Protein AF-A0A7X6NW01-F1 (afdb_monomer)

Mean predicted aligned error: 3.46 Å

Foldseek 3Di:
DDDDDDDDPLPPFDPDPVRSVVVVVVCVVPVPDDDDDVDDDDDVCCVVVVDDDDDCLLPPFQPDPVLLVLLVVVPDDNVLSVPPSPHDPQDPVSSVSNVVSSVVCVVSCPPHPVD

Structure (mmCIF, N/CA/C/O backbone):
data_AF-A0A7X6NW01-F1
#
_entry.id   AF-A0A7X6NW01-F1
#
loop_
_atom_site.group_PDB
_atom_site.id
_atom_site.type_symbol
_atom_site.label_atom_id
_atom_site.label_alt_id
_atom_site.label_comp_id
_atom_site.label_asym_id
_atom_site.label_entity_id
_atom_site.label_seq_id
_atom_site.pdbx_PDB_ins_code
_atom_site.Cartn_x
_atom_site.Cartn_y
_atom_site.Cartn_z
_atom_site.occupancy
_atom_site.B_iso_or_equiv
_atom_site.auth_seq_id
_atom_site.auth_comp_id
_atom_site.auth_asym_id
_atom_site.auth_atom_id
_atom_site.pdbx_PDB_model_num
ATOM 1 N N . MET A 1 1 ? 21.907 -13.203 6.389 1.00 53.34 1 MET A N 1
ATOM 2 C CA . MET A 1 1 ? 20.683 -13.993 6.644 1.00 53.34 1 MET A CA 1
ATOM 3 C C . MET A 1 1 ? 19.520 -13.028 6.762 1.00 53.34 1 MET A C 1
ATOM 5 O O . MET A 1 1 ? 19.717 -11.971 7.349 1.00 53.34 1 MET A O 1
ATOM 9 N N . ALA A 1 2 ? 18.365 -13.339 6.173 1.00 70.25 2 ALA A N 1
ATOM 10 C CA . ALA A 1 2 ? 17.176 -12.509 6.346 1.00 70.25 2 ALA A CA 1
ATOM 11 C C . ALA A 1 2 ? 16.751 -12.524 7.825 1.00 70.25 2 ALA A C 1
ATOM 13 O O . ALA A 1 2 ? 16.763 -13.581 8.455 1.00 70.25 2 ALA A O 1
ATOM 14 N N . SER A 1 3 ? 16.431 -11.354 8.379 1.00 82.06 3 SER A N 1
ATOM 15 C CA . SER A 1 3 ? 15.848 -11.248 9.720 1.00 82.06 3 SER A CA 1
ATOM 16 C C . SER A 1 3 ? 14.413 -11.772 9.701 1.00 82.06 3 SER A C 1
ATOM 18 O O . SER A 1 3 ? 13.725 -11.644 8.687 1.00 82.06 3 SER A O 1
ATOM 20 N N . LEU A 1 4 ? 13.948 -12.336 10.816 1.00 90.50 4 LEU A N 1
ATOM 21 C CA . LEU A 1 4 ? 12.550 -12.728 10.958 1.00 90.50 4 LEU A CA 1
ATOM 22 C C . LEU A 1 4 ? 11.661 -11.477 10.888 1.00 90.50 4 LEU A C 1
ATOM 24 O O . LEU A 1 4 ? 11.887 -10.504 11.610 1.00 90.50 4 LEU A O 1
ATOM 28 N N . LEU A 1 5 ? 10.649 -11.506 10.019 1.00 91.19 5 LEU A N 1
ATOM 29 C CA . LEU A 1 5 ? 9.629 -10.465 9.971 1.00 91.19 5 LEU A CA 1
ATOM 30 C C . LEU A 1 5 ? 8.600 -10.721 11.079 1.00 91.19 5 LEU A C 1
ATOM 32 O O . LEU A 1 5 ? 7.728 -11.574 10.930 1.00 91.19 5 LEU A O 1
ATOM 36 N N . THR A 1 6 ? 8.697 -9.968 12.174 1.00 91.69 6 THR A N 1
ATOM 37 C CA . THR A 1 6 ? 7.738 -10.023 13.286 1.00 91.69 6 THR A CA 1
ATOM 38 C C . THR A 1 6 ? 6.908 -8.747 13.309 1.00 91.69 6 THR A C 1
ATOM 40 O O . THR A 1 6 ? 7.411 -7.680 13.658 1.00 91.69 6 THR A O 1
ATOM 43 N N . LEU A 1 7 ? 5.626 -8.851 12.957 1.00 93.19 7 LEU A N 1
ATOM 44 C CA . LEU A 1 7 ? 4.664 -7.763 13.128 1.00 93.19 7 LEU A CA 1
ATOM 45 C C . LEU A 1 7 ? 3.946 -7.947 14.460 1.00 93.19 7 LEU A C 1
ATOM 47 O O . LEU A 1 7 ? 3.286 -8.956 14.677 1.00 93.19 7 LEU A O 1
ATOM 51 N N . HIS A 1 8 ? 4.086 -6.972 15.353 1.00 95.31 8 HIS A N 1
ATOM 52 C CA . HIS A 1 8 ? 3.422 -7.014 16.650 1.00 95.31 8 HIS A CA 1
ATOM 53 C C . HIS A 1 8 ? 1.903 -6.837 16.479 1.00 95.31 8 HIS A C 1
ATOM 55 O O . HIS A 1 8 ? 1.459 -5.985 15.699 1.00 95.31 8 HIS A O 1
ATOM 61 N N . ASP A 1 9 ? 1.099 -7.601 17.222 1.00 96.06 9 ASP A N 1
ATOM 62 C CA . ASP A 1 9 ? -0.368 -7.500 17.167 1.00 96.06 9 ASP A CA 1
ATOM 63 C C . ASP A 1 9 ? -0.864 -6.127 17.639 1.00 96.06 9 ASP A C 1
ATOM 65 O O . ASP A 1 9 ? -1.776 -5.560 17.049 1.00 96.06 9 ASP A O 1
ATOM 69 N N . ASP A 1 10 ? -0.178 -5.538 18.623 1.00 97.50 10 ASP A N 1
ATOM 70 C CA . ASP A 1 10 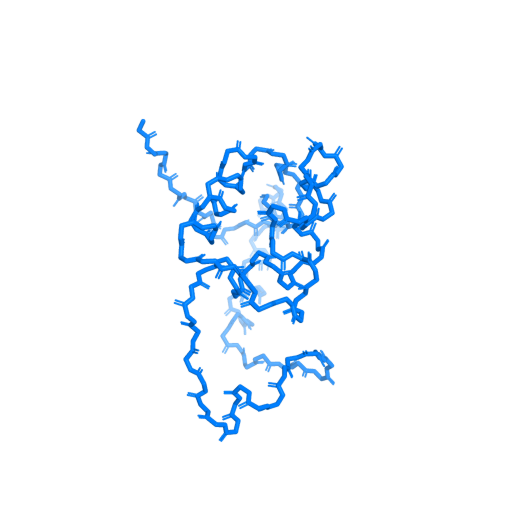? -0.430 -4.171 19.116 1.00 97.50 10 ASP A CA 1
ATOM 71 C C . ASP A 1 10 ? 0.322 -3.061 18.360 1.00 97.50 10 ASP A C 1
ATOM 73 O O . ASP A 1 10 ? 0.565 -1.983 18.913 1.00 97.50 10 ASP A O 1
ATOM 77 N N . ARG A 1 11 ? 0.777 -3.308 17.126 1.00 96.75 11 ARG A N 1
ATOM 78 C CA . ARG A 1 11 ? 1.419 -2.255 16.322 1.00 96.75 11 ARG A CA 1
ATOM 79 C C . ARG A 1 11 ? 0.501 -1.030 16.219 1.00 96.75 11 ARG A C 1
ATOM 81 O O . ARG A 1 11 ? -0.707 -1.170 16.066 1.00 96.75 11 ARG A O 1
ATOM 88 N N . LEU A 1 12 ? 1.094 0.164 16.281 1.00 96.81 12 LEU A N 1
ATOM 89 C CA . LEU A 1 12 ? 0.417 1.473 16.283 1.00 96.81 12 LEU A CA 1
ATOM 90 C C . LEU A 1 12 ? -0.389 1.814 17.554 1.00 96.81 12 LEU A C 1
ATOM 92 O O . LEU A 1 12 ? 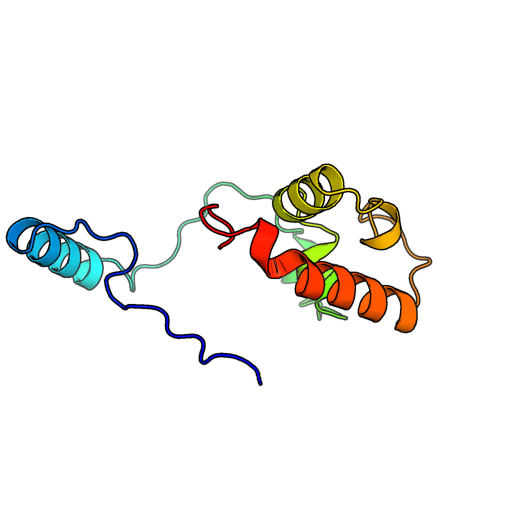-0.835 2.955 17.680 1.00 96.81 12 LEU A O 1
ATOM 96 N N . PHE A 1 13 ? -0.559 0.897 18.515 1.00 98.19 13 PHE A N 1
ATOM 97 C CA . PHE A 1 13 ? -1.221 1.240 19.776 1.00 98.19 13 PHE A CA 1
ATOM 98 C C . PHE A 1 13 ? -0.313 2.072 20.694 1.00 98.19 13 PHE A C 1
ATOM 100 O O . PHE A 1 13 ? 0.911 1.906 20.676 1.00 98.19 13 PHE A O 1
ATOM 107 N N . PRO A 1 14 ? -0.894 2.938 21.547 1.00 98.12 14 PRO A N 1
ATOM 108 C CA . PRO A 1 14 ? -0.126 3.701 22.525 1.00 98.12 14 PRO A CA 1
ATOM 109 C C . PRO A 1 14 ? 0.712 2.821 23.466 1.00 98.12 14 PRO A C 1
ATOM 111 O O . PRO A 1 14 ? 0.426 1.639 23.692 1.00 98.12 14 PRO A O 1
ATOM 114 N N . VAL A 1 15 ? 1.777 3.410 24.020 1.00 97.88 15 VAL A N 1
ATOM 115 C CA . VAL A 1 15 ? 2.682 2.711 24.947 1.00 97.88 15 VAL A CA 1
ATOM 116 C C . VAL A 1 15 ? 2.088 2.529 26.344 1.00 97.88 15 VAL A C 1
ATOM 118 O O . VAL A 1 15 ? 2.387 1.531 26.992 1.00 97.88 15 VAL A O 1
ATOM 121 N N . ASP A 1 16 ? 1.230 3.458 26.776 1.00 98.50 16 ASP A N 1
ATOM 122 C CA . ASP A 1 16 ? 0.533 3.377 28.060 1.00 98.50 16 ASP A CA 1
ATOM 123 C C . ASP A 1 16 ? -0.356 2.129 28.124 1.00 98.50 16 ASP A C 1
ATOM 125 O O . ASP A 1 16 ? -1.159 1.874 27.223 1.00 98.50 16 ASP A O 1
ATOM 129 N N . GLU A 1 17 ? -0.205 1.345 29.191 1.00 97.94 17 GLU A N 1
ATOM 130 C CA . GLU A 1 17 ? -0.854 0.042 29.305 1.00 97.94 17 GLU A CA 1
ATOM 131 C C . GLU A 1 17 ? -2.378 0.161 29.370 1.00 97.94 17 GLU A C 1
ATOM 133 O O . GLU A 1 17 ? -3.078 -0.551 28.647 1.00 97.94 17 GLU A O 1
ATOM 138 N N . ALA A 1 18 ? -2.903 1.080 30.184 1.00 98.44 18 ALA A N 1
ATOM 139 C CA . ALA A 1 18 ? -4.342 1.253 30.343 1.00 98.44 18 ALA A CA 1
ATOM 140 C C . ALA A 1 18 ? -4.992 1.694 29.022 1.00 98.44 18 ALA A C 1
ATOM 142 O O . ALA A 1 18 ? -6.013 1.136 28.607 1.00 98.44 18 ALA A O 1
ATOM 143 N N . VAL A 1 19 ? -4.362 2.633 28.311 1.00 98.56 19 VAL A N 1
ATOM 144 C CA . VAL A 1 19 ? -4.818 3.090 26.992 1.00 98.56 19 VAL A CA 1
ATOM 145 C C . VAL A 1 19 ? -4.706 1.975 25.947 1.00 98.56 19 VAL A C 1
ATOM 147 O O . VAL A 1 19 ? -5.631 1.783 25.154 1.00 98.56 19 VAL A O 1
ATOM 150 N N . ARG A 1 20 ? -3.625 1.185 25.951 1.00 98.56 20 ARG A N 1
ATOM 151 C CA . ARG A 1 20 ? -3.453 0.055 25.024 1.00 98.56 20 ARG A CA 1
ATOM 152 C C . ARG A 1 20 ? -4.539 -1.006 25.200 1.00 98.56 20 ARG A C 1
ATOM 154 O O . ARG A 1 20 ? -5.028 -1.532 24.204 1.00 98.56 20 ARG A O 1
ATOM 161 N N . GLN A 1 21 ? -4.957 -1.305 26.432 1.00 98.50 21 GLN A N 1
ATOM 162 C CA . GLN A 1 21 ? -6.057 -2.251 26.671 1.00 98.50 21 GLN A CA 1
ATOM 163 C C . GLN A 1 21 ? -7.384 -1.760 26.078 1.00 98.50 21 GLN A C 1
ATOM 165 O O . GLN A 1 21 ? -8.151 -2.550 25.523 1.00 98.50 21 GLN A O 1
ATOM 170 N N . ILE A 1 22 ? -7.646 -0.452 26.149 1.00 98.56 22 ILE A N 1
ATOM 171 C CA . ILE A 1 22 ? -8.818 0.158 25.511 1.00 98.56 22 ILE A CA 1
ATOM 172 C C . ILE A 1 22 ? -8.714 0.037 23.983 1.00 98.56 22 ILE A C 1
ATOM 174 O O . ILE A 1 22 ? -9.672 -0.401 23.346 1.00 98.56 22 ILE A O 1
ATOM 178 N N . ALA A 1 23 ? -7.550 0.347 23.400 1.00 98.56 23 ALA A N 1
ATOM 179 C CA . ALA A 1 23 ? -7.315 0.227 21.960 1.00 98.56 23 ALA A CA 1
ATOM 180 C C . ALA A 1 23 ? -7.521 -1.212 21.452 1.00 98.56 23 ALA A C 1
ATOM 182 O O . ALA A 1 23 ? -8.229 -1.414 20.465 1.00 98.56 23 ALA A O 1
ATOM 183 N N . ARG A 1 24 ? -6.995 -2.217 22.169 1.00 98.56 24 ARG A N 1
ATOM 184 C CA . ARG A 1 24 ? -7.197 -3.641 21.847 1.00 98.56 24 ARG A CA 1
ATOM 185 C C . ARG A 1 24 ? -8.668 -4.024 21.808 1.00 98.56 24 ARG A C 1
ATOM 187 O O . ARG A 1 24 ? -9.091 -4.686 20.867 1.00 98.56 24 ARG A O 1
ATOM 194 N N . ARG A 1 25 ? -9.445 -3.605 22.812 1.00 98.50 25 ARG A N 1
ATOM 195 C CA . ARG A 1 25 ? -10.885 -3.887 22.868 1.00 98.50 25 ARG A CA 1
ATOM 196 C C . ARG A 1 25 ? -11.617 -3.299 21.668 1.00 98.50 25 ARG A C 1
ATOM 198 O O . ARG A 1 25 ? -12.376 -4.005 21.026 1.00 98.50 25 ARG A O 1
ATOM 205 N N . ILE A 1 26 ? -11.363 -2.032 21.342 1.00 98.44 26 ILE A N 1
ATOM 206 C CA . ILE A 1 26 ? -12.005 -1.369 20.196 1.00 98.44 26 ILE A CA 1
ATOM 207 C C . ILE A 1 26 ? -11.608 -2.051 18.879 1.00 98.44 26 ILE A C 1
ATOM 209 O O . ILE A 1 26 ? -12.461 -2.305 18.031 1.00 98.44 26 ILE A O 1
ATOM 213 N N . TYR A 1 27 ? -10.325 -2.378 18.706 1.00 98.50 27 TYR A N 1
ATOM 214 C CA . TYR A 1 27 ? -9.844 -3.057 17.506 1.00 98.50 27 TYR A CA 1
ATOM 215 C C . TYR A 1 27 ? -10.433 -4.468 17.359 1.00 98.50 27 TYR A C 1
ATOM 217 O O . TYR A 1 27 ? -10.845 -4.840 16.265 1.00 98.50 27 TYR A O 1
ATOM 225 N N . ALA A 1 28 ? -10.537 -5.237 18.447 1.00 98.25 28 ALA A N 1
ATOM 226 C CA . ALA A 1 28 ? -11.121 -6.579 18.425 1.00 98.25 28 ALA A CA 1
ATOM 227 C C . ALA A 1 28 ? -12.580 -6.586 17.935 1.00 98.25 28 ALA A C 1
ATOM 229 O O . ALA A 1 28 ? -12.957 -7.483 17.190 1.00 98.25 28 ALA A O 1
ATOM 230 N N . GLU A 1 29 ? -13.365 -5.565 18.285 1.00 98.44 29 GLU A N 1
ATOM 231 C CA . GLU A 1 29 ? -14.759 -5.423 17.835 1.00 98.44 29 GLU A CA 1
ATOM 232 C C . GLU A 1 29 ? -14.889 -4.983 16.365 1.00 98.44 29 GLU A C 1
ATOM 234 O O . GLU A 1 29 ? -15.970 -5.075 15.786 1.00 98.44 29 GLU A O 1
ATOM 239 N N . THR A 1 30 ? -13.823 -4.461 15.747 1.00 98.19 30 THR A N 1
ATOM 240 C CA . THR A 1 30 ? -13.922 -3.758 14.452 1.00 98.19 30 THR A CA 1
ATOM 241 C C . THR A 1 30 ? -13.052 -4.328 13.338 1.00 98.19 30 THR A C 1
ATOM 243 O O . THR A 1 30 ? -13.365 -4.111 12.169 1.00 98.19 30 THR A O 1
ATOM 246 N N . ARG A 1 31 ? -11.985 -5.071 13.653 1.00 97.62 31 ARG A N 1
ATOM 247 C CA . ARG A 1 31 ? -10.986 -5.529 12.668 1.00 97.62 31 ARG A CA 1
ATOM 248 C C . ARG A 1 31 ? -11.537 -6.446 11.572 1.00 97.62 31 ARG A C 1
ATOM 250 O O . ARG A 1 31 ? -10.954 -6.501 10.496 1.00 97.62 31 ARG A O 1
ATOM 257 N N . ASP A 1 32 ? -12.624 -7.156 11.866 1.00 98.25 32 ASP A N 1
ATOM 258 C CA . ASP A 1 32 ? -13.245 -8.146 10.980 1.00 98.25 32 ASP A CA 1
ATOM 259 C C . ASP A 1 32 ? -14.459 -7.571 10.220 1.00 98.25 32 ASP A C 1
ATOM 261 O O . ASP A 1 32 ? -15.144 -8.285 9.485 1.00 98.25 32 ASP A O 1
ATOM 265 N N . LEU A 1 33 ? -14.745 -6.272 10.380 1.00 98.50 33 LEU A N 1
ATOM 266 C CA . LEU A 1 33 ? -15.793 -5.600 9.615 1.00 98.50 33 LEU A CA 1
ATOM 267 C C . LEU A 1 33 ? -15.397 -5.472 8.131 1.00 98.50 33 LEU A C 1
ATOM 269 O O . LEU A 1 33 ? -14.215 -5.307 7.816 1.00 98.50 33 LEU A O 1
ATOM 273 N N . PRO A 1 34 ? -16.368 -5.486 7.197 1.00 98.62 34 PRO A N 1
ATOM 274 C CA . PRO A 1 34 ? -16.084 -5.265 5.785 1.00 98.62 34 PRO A CA 1
ATOM 275 C C . PRO A 1 34 ? -15.413 -3.912 5.531 1.00 98.62 34 PRO A C 1
ATOM 277 O O . PRO A 1 34 ? -15.826 -2.881 6.065 1.00 98.62 34 PRO A O 1
ATOM 280 N N . ILE A 1 35 ? -14.417 -3.904 4.646 1.00 98.12 35 ILE A N 1
ATOM 281 C CA . ILE A 1 35 ? -13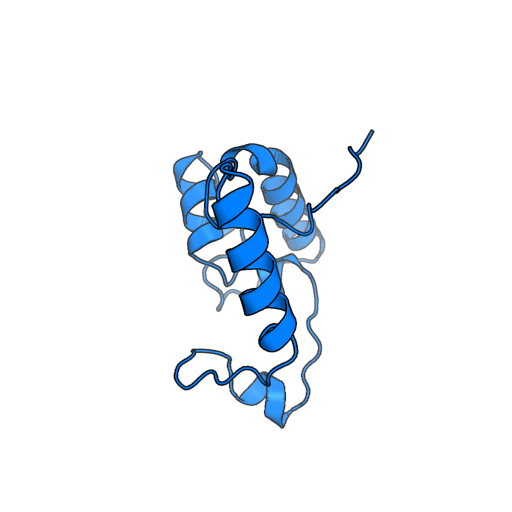.792 -2.668 4.177 1.00 98.12 35 ILE A CA 1
ATOM 282 C C . ILE A 1 35 ? -14.775 -1.933 3.264 1.00 98.12 35 ILE A C 1
ATOM 284 O O . ILE A 1 35 ? -15.159 -2.434 2.208 1.00 98.12 35 ILE A O 1
ATOM 288 N N . 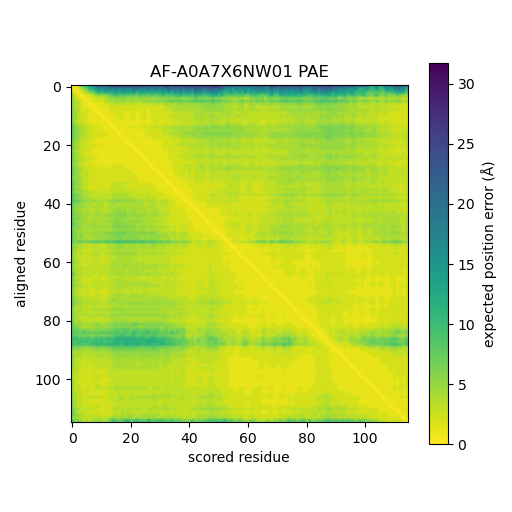ILE A 1 36 ? -15.134 -0.709 3.645 1.00 98.31 36 ILE A N 1
ATOM 289 C CA . ILE A 1 36 ? -15.847 0.232 2.781 1.00 98.31 36 ILE A CA 1
ATOM 290 C C . ILE A 1 36 ? -14.804 1.194 2.209 1.00 98.31 36 ILE A C 1
ATOM 292 O O . ILE A 1 36 ? -14.260 2.025 2.932 1.00 98.31 36 ILE A O 1
ATOM 296 N N . SER A 1 37 ? -14.517 1.076 0.910 1.00 97.94 37 SER A N 1
ATOM 297 C CA . SER A 1 37 ? -13.604 1.966 0.181 1.00 97.94 37 SER A CA 1
ATOM 298 C C . SER A 1 37 ? -14.414 2.841 -0.786 1.00 97.94 37 SER A C 1
ATOM 300 O O . SER A 1 37 ? -14.600 2.474 -1.944 1.00 97.94 37 SER A O 1
ATOM 302 N N . PRO A 1 38 ? -14.974 3.976 -0.320 1.00 98.00 38 PRO A N 1
ATOM 303 C CA . PRO A 1 38 ? -15.887 4.794 -1.124 1.00 98.00 38 PRO A CA 1
ATOM 304 C C . PRO A 1 38 ? -15.164 5.631 -2.192 1.00 98.00 38 PRO A C 1
ATOM 306 O O . PRO A 1 38 ? -15.812 6.271 -3.017 1.00 98.00 38 PRO A O 1
ATOM 309 N N . HIS A 1 39 ? -13.830 5.657 -2.164 1.00 98.38 39 HIS A N 1
ATOM 310 C CA . HIS A 1 39 ? -12.996 6.374 -3.115 1.00 98.38 39 HIS A CA 1
ATOM 311 C C . HIS A 1 39 ? -11.660 5.649 -3.301 1.00 98.38 39 HIS A C 1
ATOM 313 O O . HIS A 1 39 ? -11.003 5.292 -2.323 1.00 98.38 39 HIS A O 1
ATOM 319 N N . GLY A 1 40 ? -11.253 5.455 -4.553 1.00 96.06 40 GLY A N 1
ATOM 320 C CA . GLY A 1 40 ? -10.009 4.786 -4.914 1.00 96.06 40 GL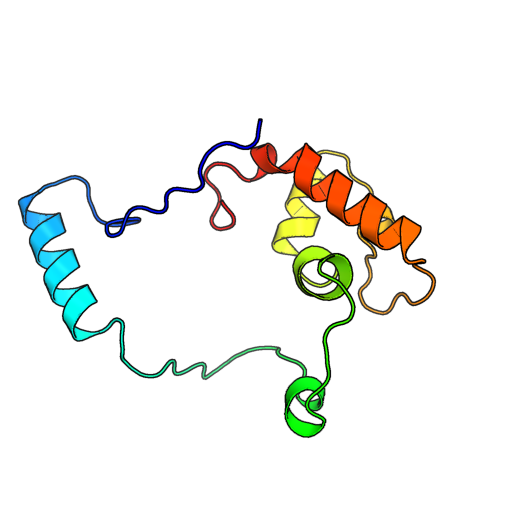Y A CA 1
ATOM 321 C C . GLY A 1 40 ? -9.758 4.832 -6.419 1.00 96.06 40 GLY A C 1
ATOM 322 O O . GLY A 1 40 ? -10.620 5.242 -7.194 1.00 96.06 40 GLY A O 1
ATOM 323 N N . HIS A 1 41 ? -8.566 4.397 -6.826 1.00 96.00 41 HIS A N 1
ATOM 324 C CA . HIS A 1 41 ? -8.095 4.457 -8.215 1.00 96.00 41 HIS A CA 1
ATOM 325 C C . HIS A 1 41 ? -7.645 3.090 -8.752 1.00 96.00 41 HIS A C 1
ATOM 327 O O . HIS A 1 41 ? -6.772 3.011 -9.613 1.00 96.00 41 HIS A O 1
ATOM 333 N N . VAL A 1 42 ? -8.227 1.999 -8.242 1.00 95.31 42 VAL A N 1
ATOM 334 C CA . VAL A 1 42 ? -7.972 0.655 -8.782 1.00 95.31 42 VAL A CA 1
ATOM 335 C C . VAL A 1 42 ? -8.545 0.574 -10.203 1.00 95.31 42 VAL A C 1
ATOM 337 O O . VAL A 1 42 ? -9.723 0.894 -10.384 1.00 95.31 42 VAL A O 1
ATOM 340 N N . PRO A 1 43 ? -7.764 0.148 -11.214 1.00 94.62 43 PRO A N 1
ATOM 341 C CA . PRO A 1 43 ? -8.274 -0.013 -12.571 1.00 94.62 43 PRO A CA 1
ATOM 342 C C . PRO A 1 43 ? -9.455 -1.003 -12.618 1.00 94.62 43 PRO A C 1
ATOM 344 O O . PRO A 1 43 ? -9.280 -2.163 -12.241 1.00 94.62 43 PRO A O 1
ATOM 347 N N . PRO A 1 44 ? -10.644 -0.609 -13.121 1.00 96.94 44 PRO A N 1
ATOM 348 C CA . PRO A 1 44 ? -11.820 -1.487 -13.146 1.00 96.94 44 PRO A CA 1
ATOM 349 C C . PRO A 1 44 ? -11.607 -2.784 -13.937 1.00 96.94 44 PRO A C 1
ATOM 351 O O . PRO A 1 44 ? -12.121 -3.833 -13.551 1.00 96.94 44 PRO A O 1
ATOM 354 N N . ALA A 1 45 ? -10.798 -2.714 -15.001 1.00 96.44 45 ALA A N 1
ATOM 355 C CA . ALA A 1 45 ? -10.456 -3.847 -15.858 1.00 96.44 45 ALA A CA 1
ATOM 356 C C . ALA A 1 45 ? -9.830 -5.016 -15.081 1.00 96.44 45 ALA A C 1
ATOM 358 O O . ALA A 1 45 ? -10.085 -6.173 -15.401 1.00 96.44 45 ALA A O 1
ATOM 359 N N . TRP A 1 46 ? -9.067 -4.729 -14.016 1.00 95.31 46 TRP A N 1
ATOM 360 C CA . TRP A 1 46 ? -8.467 -5.772 -13.178 1.00 95.31 46 TRP A CA 1
ATOM 361 C C . TRP A 1 46 ? -9.528 -6.690 -12.571 1.00 95.31 46 TRP A C 1
ATOM 363 O O . TRP A 1 46 ? -9.327 -7.899 -12.501 1.00 95.31 46 TRP A O 1
ATOM 373 N N . LEU A 1 47 ? -10.669 -6.119 -12.175 1.00 96.25 47 LEU A N 1
ATOM 374 C CA . LEU A 1 47 ? -11.773 -6.851 -11.564 1.00 96.25 47 LEU A CA 1
ATOM 375 C C . LEU A 1 47 ? -12.675 -7.493 -12.621 1.00 96.25 47 LEU A C 1
ATOM 377 O O . LEU A 1 47 ? -13.020 -8.664 -12.491 1.00 96.25 47 LEU A O 1
ATOM 381 N N . SER A 1 48 ? -13.053 -6.748 -13.667 1.00 98.12 48 SER A N 1
ATOM 382 C CA . SER A 1 48 ? -13.989 -7.249 -14.684 1.00 98.12 48 SER A CA 1
ATOM 383 C C . SER A 1 48 ? -13.416 -8.390 -15.520 1.00 98.12 48 SER A C 1
ATOM 385 O O . SER A 1 48 ? -14.162 -9.273 -15.930 1.00 98.12 48 SER A O 1
ATOM 387 N N . GLU A 1 49 ? -12.106 -8.374 -15.774 1.00 98.06 49 GLU A N 1
ATOM 388 C CA . GLU A 1 49 ? -11.415 -9.397 -16.567 1.00 98.06 49 GLU A CA 1
ATOM 389 C C . GLU A 1 49 ? -10.674 -10.419 -15.696 1.00 98.06 49 GLU A C 1
ATOM 391 O O . GLU A 1 49 ? -10.091 -11.363 -16.225 1.00 98.06 49 GLU A O 1
ATOM 396 N N . ASN A 1 50 ? -10.705 -10.258 -14.367 1.00 96.81 50 ASN A N 1
ATOM 397 C CA . ASN A 1 50 ? -9.981 -11.104 -13.417 1.00 96.81 50 ASN A CA 1
ATOM 398 C C . ASN A 1 50 ? -8.493 -11.261 -13.798 1.00 96.81 50 ASN A C 1
ATOM 400 O O . ASN A 1 50 ? -7.962 -12.371 -13.902 1.00 96.81 50 ASN A O 1
ATOM 404 N N . LEU A 1 51 ? -7.837 -10.130 -14.080 1.00 96.12 51 LEU A N 1
ATOM 405 C CA . LEU A 1 51 ? -6.472 -10.122 -14.599 1.00 96.12 51 LEU A CA 1
ATOM 406 C C . LEU A 1 51 ? -5.482 -10.655 -13.562 1.00 96.12 51 LEU A C 1
ATOM 408 O O . LEU A 1 51 ? -5.524 -10.298 -12.386 1.00 96.12 51 LEU A O 1
ATOM 412 N N . SER A 1 52 ? -4.542 -11.475 -14.027 1.00 95.69 52 SER A N 1
ATOM 413 C CA . SER A 1 52 ? -3.395 -11.895 -13.222 1.00 95.69 52 SER A CA 1
ATOM 414 C C . SER A 1 52 ? -2.310 -10.821 -13.224 1.00 95.69 52 SER A C 1
ATOM 416 O O . SER A 1 52 ? -2.071 -10.164 -14.239 1.00 95.69 52 SER A O 1
ATOM 418 N N . PHE A 1 53 ? -1.617 -10.672 -12.098 1.00 93.50 53 PHE A N 1
ATOM 419 C CA . PHE A 1 53 ? -0.448 -9.805 -12.003 1.00 93.50 53 PHE A CA 1
ATOM 420 C C . PHE A 1 53 ? 0.814 -10.575 -12.390 1.00 93.50 53 PHE A C 1
ATOM 422 O O . PHE A 1 53 ? 1.052 -11.668 -11.887 1.00 93.50 53 PHE A O 1
ATOM 429 N N . ASP A 1 54 ? 1.618 -9.984 -13.270 1.00 90.81 54 ASP A N 1
ATOM 430 C CA . ASP A 1 54 ? 2.796 -10.631 -13.855 1.00 90.81 54 ASP A CA 1
ATOM 431 C C . ASP A 1 54 ? 3.947 -10.799 -12.847 1.00 90.81 54 ASP A C 1
ATOM 433 O O . ASP A 1 54 ? 4.450 -11.897 -12.618 1.00 90.81 54 ASP A O 1
ATOM 437 N N . ASN A 1 55 ? 4.362 -9.706 -12.201 1.00 94.88 55 ASN A N 1
ATOM 438 C CA . ASN A 1 55 ? 5.511 -9.704 -11.301 1.00 94.88 55 ASN A CA 1
ATOM 439 C C . ASN A 1 55 ? 5.387 -8.600 -10.225 1.00 94.88 55 ASN A C 1
ATOM 441 O O . ASN A 1 55 ? 4.622 -7.644 -10.405 1.00 94.88 55 ASN A O 1
ATOM 445 N N . PRO A 1 56 ? 6.123 -8.694 -9.097 1.00 96.88 56 PRO A N 1
ATOM 446 C CA . PRO A 1 56 ? 5.982 -7.748 -7.990 1.00 96.88 56 PRO A CA 1
ATOM 447 C C . PRO A 1 56 ? 6.436 -6.328 -8.343 1.00 96.88 56 PRO A C 1
ATOM 449 O O . PRO A 1 56 ? 5.870 -5.375 -7.818 1.00 96.88 56 PRO A O 1
ATOM 452 N N 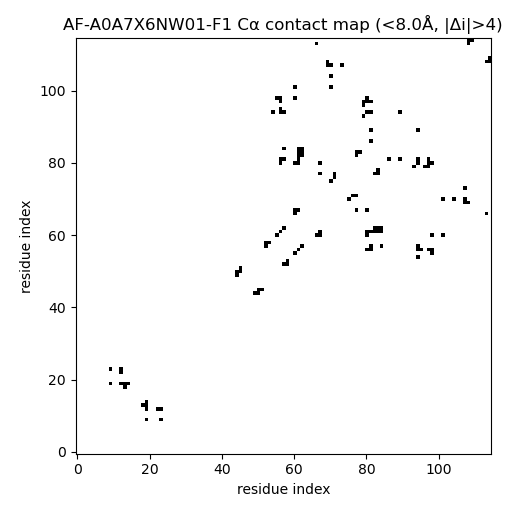. THR A 1 57 ? 7.386 -6.155 -9.268 1.00 97.44 57 THR A N 1
ATOM 453 C CA . THR A 1 57 ? 7.797 -4.823 -9.735 1.00 97.44 57 THR A CA 1
ATOM 454 C C . THR A 1 57 ? 6.625 -4.099 -10.388 1.00 97.44 57 THR A C 1
ATOM 456 O O . THR A 1 57 ? 6.315 -2.969 -10.017 1.00 97.44 57 THR A O 1
ATOM 459 N N . ARG A 1 58 ? 5.912 -4.766 -11.299 1.00 94.88 58 ARG A N 1
ATOM 460 C CA . ARG A 1 58 ? 4.772 -4.180 -12.021 1.00 94.88 58 ARG A CA 1
ATOM 461 C C . ARG A 1 58 ? 3.549 -3.936 -11.138 1.00 94.88 58 ARG A C 1
ATOM 463 O O . ARG A 1 58 ? 2.764 -3.049 -11.457 1.00 94.88 58 ARG A O 1
ATOM 470 N N . LEU A 1 59 ? 3.384 -4.705 -10.061 1.00 95.62 59 LEU A N 1
ATOM 471 C CA . LEU A 1 59 ? 2.250 -4.571 -9.144 1.00 95.62 59 LEU A CA 1
ATOM 472 C C . LEU A 1 59 ? 2.511 -3.588 -7.995 1.00 95.62 59 LEU A C 1
ATOM 474 O O . LEU A 1 59 ? 1.650 -2.773 -7.687 1.00 95.62 59 LEU A O 1
ATOM 478 N N . LEU A 1 60 ? 3.668 -3.692 -7.339 1.00 97.19 60 LEU A N 1
ATOM 479 C CA . LEU A 1 60 ? 3.933 -3.040 -6.052 1.00 97.19 60 LEU A CA 1
ATOM 480 C C . LEU A 1 60 ? 4.878 -1.842 -6.167 1.00 97.19 60 LEU A C 1
ATOM 482 O O . LEU A 1 60 ? 4.778 -0.931 -5.359 1.00 97.19 60 LEU A O 1
ATOM 486 N N . LEU A 1 61 ? 5.799 -1.839 -7.136 1.00 97.38 61 LEU A N 1
ATOM 487 C CA . LEU A 1 61 ? 6.855 -0.824 -7.235 1.00 97.38 61 LEU A CA 1
ATOM 488 C C . LEU A 1 61 ? 6.526 0.238 -8.288 1.00 97.38 61 LEU A C 1
ATOM 490 O O . LEU A 1 61 ? 6.280 1.397 -7.966 1.00 97.38 61 LEU A O 1
ATOM 494 N N . THR A 1 62 ? 6.458 -0.166 -9.557 1.00 97.12 62 THR A N 1
ATOM 495 C CA . THR A 1 62 ? 6.238 0.731 -10.695 1.00 97.12 62 THR A CA 1
ATOM 496 C C . THR A 1 62 ? 5.028 1.669 -10.532 1.00 97.12 62 THR A C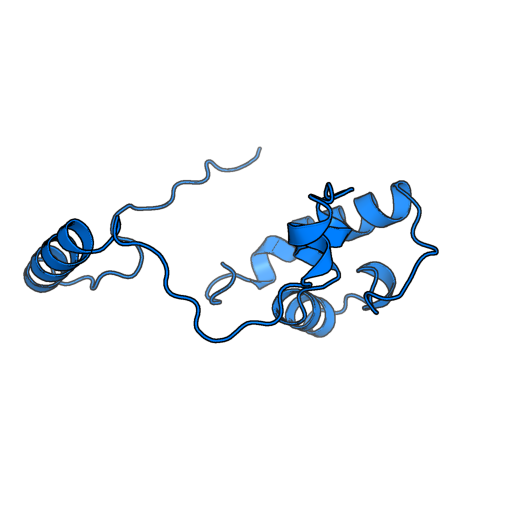 1
ATOM 498 O O . THR A 1 62 ? 5.183 2.857 -10.826 1.00 97.12 62 THR A O 1
ATOM 501 N N . PRO A 1 63 ? 3.837 1.218 -10.080 1.00 96.44 63 PRO A N 1
ATOM 502 C CA . PRO A 1 63 ? 2.679 2.104 -9.979 1.00 96.44 63 PRO A CA 1
ATOM 503 C C . PRO A 1 63 ? 2.656 2.967 -8.704 1.00 96.44 63 PRO A C 1
ATOM 505 O O . PRO A 1 63 ? 1.898 3.936 -8.659 1.00 96.44 63 PRO A O 1
ATOM 508 N N . ASP A 1 64 ? 3.456 2.654 -7.677 1.00 97.56 64 ASP A N 1
ATOM 509 C CA . ASP A 1 64 ? 3.382 3.329 -6.377 1.00 97.56 64 ASP A CA 1
ATOM 510 C C . ASP A 1 64 ? 4.343 4.523 -6.295 1.00 97.56 64 ASP A C 1
ATOM 512 O O . ASP A 1 64 ? 5.545 4.416 -6.034 1.00 97.56 64 ASP A O 1
ATOM 516 N N . HIS A 1 65 ? 3.789 5.718 -6.479 1.00 97.31 65 HIS A N 1
ATOM 517 C CA . HIS A 1 65 ? 4.565 6.948 -6.422 1.00 97.31 65 HIS A CA 1
ATOM 518 C C . HIS A 1 65 ? 5.102 7.290 -5.018 1.00 97.31 65 HIS A C 1
ATOM 520 O O . HIS A 1 65 ? 6.022 8.103 -4.925 1.00 97.31 65 HIS A O 1
ATOM 526 N N . TYR A 1 66 ? 4.581 6.720 -3.923 1.00 97.81 66 TYR A N 1
ATOM 527 C CA . TYR A 1 66 ? 5.168 6.913 -2.591 1.00 97.81 66 TYR A CA 1
ATOM 528 C C . TYR A 1 66 ? 6.508 6.191 -2.481 1.00 97.81 66 TYR A C 1
ATOM 530 O O . TYR A 1 66 ? 7.479 6.800 -2.023 1.00 97.81 66 TYR A O 1
ATOM 538 N N . ILE A 1 67 ? 6.572 4.944 -2.958 1.00 97.94 67 ILE A N 1
ATOM 539 C CA . ILE A 1 67 ? 7.806 4.150 -2.998 1.00 97.94 67 ILE A CA 1
ATOM 540 C C . ILE A 1 67 ? 8.817 4.805 -3.940 1.00 97.94 67 ILE A C 1
ATOM 542 O O . ILE A 1 67 ? 9.935 5.125 -3.530 1.00 97.94 67 ILE A O 1
ATOM 546 N N . ASN A 1 68 ? 8.394 5.098 -5.174 1.00 98.00 68 ASN A N 1
ATOM 547 C CA . ASN A 1 68 ? 9.261 5.687 -6.197 1.00 98.00 68 ASN A CA 1
ATOM 548 C C . ASN A 1 68 ? 9.858 7.029 -5.754 1.00 98.00 68 ASN A C 1
ATOM 550 O O . ASN A 1 68 ? 11.019 7.314 -6.034 1.00 98.00 68 ASN A O 1
ATOM 554 N N . ARG A 1 69 ? 9.089 7.849 -5.026 1.00 98.06 69 ARG A N 1
ATOM 555 C CA . ARG A 1 69 ? 9.550 9.153 -4.534 1.00 98.06 69 ARG A CA 1
ATOM 556 C C . ARG A 1 69 ? 10.670 9.034 -3.503 1.00 98.06 69 ARG A C 1
ATOM 558 O O . ARG A 1 69 ? 11.590 9.844 -3.550 1.00 98.06 69 ARG A O 1
ATOM 565 N N . ILE A 1 70 ? 10.604 8.065 -2.589 1.00 98.19 70 ILE A N 1
ATOM 566 C CA . ILE A 1 70 ? 11.675 7.856 -1.603 1.00 98.19 70 ILE A CA 1
ATOM 567 C C . ILE A 1 70 ? 12.933 7.315 -2.282 1.00 98.19 70 ILE A C 1
ATOM 569 O O . ILE A 1 70 ? 14.015 7.837 -2.032 1.00 98.19 70 ILE A O 1
ATOM 573 N N . LEU A 1 71 ? 12.803 6.341 -3.187 1.00 98.38 71 LEU A N 1
ATOM 574 C CA . LEU A 1 71 ? 13.951 5.803 -3.926 1.00 98.38 71 LEU A CA 1
ATOM 575 C C . LEU A 1 71 ? 14.635 6.882 -4.775 1.00 98.38 71 LEU A C 1
ATOM 577 O O . LEU A 1 71 ? 15.852 7.036 -4.725 1.00 98.38 71 LEU A O 1
ATOM 581 N N . HIS A 1 72 ? 13.850 7.691 -5.488 1.00 98.44 72 HIS A N 1
ATOM 582 C CA . HIS A 1 72 ? 14.381 8.787 -6.293 1.00 98.44 72 HIS A CA 1
ATOM 583 C C . HIS A 1 72 ? 15.046 9.876 -5.447 1.00 98.44 72 HIS A C 1
ATOM 585 O O . HIS A 1 72 ? 16.106 10.381 -5.809 1.00 98.44 72 HIS A O 1
ATOM 591 N N . ALA A 1 73 ? 14.479 10.209 -4.283 1.00 98.12 73 ALA A N 1
ATOM 592 C CA . ALA A 1 73 ? 15.116 11.134 -3.346 1.00 98.12 73 ALA A CA 1
ATOM 593 C C . ALA A 1 73 ? 16.468 10.615 -2.815 1.00 98.12 73 ALA A C 1
ATOM 595 O O . ALA A 1 73 ? 17.311 11.423 -2.434 1.00 98.12 73 ALA A O 1
ATOM 596 N N . ASN A 1 74 ? 16.686 9.296 -2.832 1.00 97.88 74 ASN A N 1
ATOM 597 C CA . ASN A 1 74 ? 17.940 8.638 -2.456 1.00 97.88 74 ASN A CA 1
ATOM 598 C C . ASN A 1 74 ? 18.803 8.231 -3.671 1.00 97.88 74 ASN A C 1
ATOM 600 O O . ASN A 1 74 ? 19.698 7.398 -3.545 1.00 97.88 74 ASN A O 1
ATOM 604 N N . GLY A 1 75 ? 18.574 8.843 -4.841 1.00 98.12 75 GLY A N 1
ATOM 605 C CA . GLY A 1 75 ? 19.468 8.753 -6.001 1.00 98.12 75 GLY A CA 1
ATOM 606 C C . GLY A 1 75 ? 19.164 7.637 -7.004 1.00 98.12 75 GLY A C 1
ATOM 607 O O . GLY A 1 75 ? 19.979 7.400 -7.893 1.00 98.12 75 GLY A O 1
ATOM 608 N N . VAL A 1 76 ? 18.020 6.957 -6.891 1.00 98.56 76 VAL A N 1
ATOM 609 C CA . VAL A 1 76 ? 17.591 5.950 -7.874 1.00 98.56 76 VAL A CA 1
ATOM 610 C C . VAL A 1 76 ? 16.839 6.607 -9.031 1.00 98.56 76 VAL A C 1
ATOM 612 O O . VAL A 1 76 ? 15.833 7.287 -8.827 1.00 98.56 76 VAL A O 1
ATOM 615 N N . GLU A 1 77 ? 17.252 6.347 -10.268 1.00 98.06 77 GLU A N 1
ATOM 616 C CA . GLU A 1 77 ? 16.551 6.875 -11.438 1.00 98.06 77 GLU A CA 1
ATOM 617 C C . GLU A 1 77 ? 15.187 6.192 -11.621 1.00 98.06 77 GLU A C 1
ATOM 619 O O . GLU A 1 77 ? 15.071 4.966 -11.606 1.00 98.06 77 GLU A O 1
ATOM 624 N N . LEU A 1 78 ? 14.133 6.973 -11.879 1.00 97.69 78 LEU A N 1
ATOM 625 C CA . LEU A 1 78 ? 12.767 6.451 -12.062 1.00 97.69 78 LEU A CA 1
ATOM 626 C C . LEU A 1 78 ? 12.668 5.422 -13.203 1.00 97.69 78 LEU A C 1
ATOM 628 O O . LEU A 1 78 ? 11.873 4.480 -13.144 1.00 97.69 78 LEU A O 1
ATOM 632 N N . SER A 1 79 ? 13.512 5.566 -14.225 1.00 96.38 79 SER A N 1
ATOM 633 C CA . SER A 1 79 ? 13.598 4.631 -15.349 1.00 96.38 79 SER A CA 1
ATOM 634 C C . SER A 1 79 ? 14.050 3.229 -14.921 1.00 96.38 79 SER A C 1
ATOM 636 O O . SER A 1 79 ? 13.620 2.253 -15.538 1.00 96.38 79 SER A O 1
ATOM 638 N N . GLN A 1 80 ? 14.838 3.115 -13.845 1.00 97.31 80 GLN A N 1
ATOM 639 C CA . GLN A 1 80 ? 15.273 1.844 -13.252 1.00 97.31 80 GLN A CA 1
ATOM 640 C C . GLN A 1 80 ? 14.159 1.162 -12.445 1.00 97.31 80 GLN A C 1
ATOM 642 O O . GLN A 1 80 ? 14.277 -0.014 -12.119 1.00 97.31 80 GLN A O 1
ATOM 647 N N . LEU A 1 81 ? 13.071 1.880 -12.143 1.00 97.56 81 LEU A N 1
ATOM 648 C CA . LEU A 1 81 ? 11.907 1.401 -11.384 1.00 97.56 81 LEU A CA 1
ATOM 649 C C . LEU A 1 81 ? 10.701 1.082 -12.287 1.00 97.56 81 LEU A C 1
ATOM 651 O O . LEU A 1 81 ? 9.608 0.767 -11.810 1.00 97.56 81 LEU A O 1
ATOM 655 N N . GLY A 1 82 ? 10.885 1.172 -13.608 1.00 95.19 82 GLY A N 1
ATOM 656 C CA . GLY A 1 82 ? 9.833 0.932 -14.595 1.00 95.19 82 GLY A CA 1
ATOM 657 C C . GLY A 1 82 ? 8.833 2.083 -14.750 1.00 95.19 82 GLY A C 1
ATOM 658 O O . GLY A 1 82 ? 7.787 1.880 -15.358 1.00 95.19 82 GLY A O 1
ATOM 659 N N . VAL A 1 83 ? 9.132 3.276 -14.226 1.00 96.12 83 VAL A N 1
ATOM 660 C CA . VAL A 1 83 ? 8.276 4.472 -14.331 1.00 96.12 83 VAL A CA 1
ATOM 661 C C . VAL A 1 83 ? 8.526 5.183 -15.679 1.00 96.12 83 VAL A C 1
ATOM 663 O O . VAL A 1 83 ? 9.687 5.308 -16.079 1.00 96.12 83 VAL A O 1
ATOM 666 N N . PRO A 1 84 ? 7.488 5.681 -16.390 1.00 94.62 84 PRO A N 1
ATOM 667 C CA . PRO A 1 84 ? 6.064 5.694 -16.026 1.00 94.62 84 PRO A CA 1
ATOM 668 C C . PRO A 1 84 ? 5.377 4.331 -16.198 1.00 94.62 84 PRO A C 1
ATOM 670 O O . PRO A 1 84 ? 5.801 3.513 -17.003 1.00 94.62 84 PRO A O 1
ATOM 673 N N . VAL A 1 85 ? 4.250 4.119 -15.508 1.00 89.88 85 VAL A N 1
ATOM 674 C CA . VAL A 1 85 ? 3.489 2.848 -15.528 1.00 89.88 85 VAL A CA 1
ATOM 675 C C . VAL A 1 85 ? 3.067 2.378 -16.932 1.00 89.88 85 VAL A C 1
ATOM 677 O O . VAL A 1 85 ? 2.899 1.184 -17.168 1.00 89.88 85 VAL A O 1
ATOM 680 N N . THR A 1 86 ? 2.934 3.304 -17.885 1.00 91.00 86 THR A N 1
ATOM 681 C CA . THR A 1 86 ? 2.584 3.031 -19.289 1.00 91.00 86 THR A CA 1
ATOM 682 C C . THR A 1 86 ? 3.726 2.418 -20.101 1.00 91.00 86 THR A C 1
ATOM 684 O O . THR A 1 86 ? 3.527 2.043 -21.254 1.00 91.00 86 THR A O 1
ATOM 687 N N . ARG A 1 87 ? 4.921 2.310 -19.518 1.00 88.81 87 ARG A N 1
ATOM 688 C CA . ARG A 1 87 ? 6.109 1.729 -20.136 1.00 88.81 87 ARG A CA 1
ATOM 689 C C . ARG A 1 87 ? 5.947 0.222 -20.375 1.00 88.81 87 ARG A C 1
ATOM 691 O O . ARG A 1 87 ? 5.465 -0.496 -19.492 1.00 88.81 87 ARG A O 1
ATOM 698 N N . THR A 1 88 ? 6.392 -0.261 -21.537 1.00 87.50 8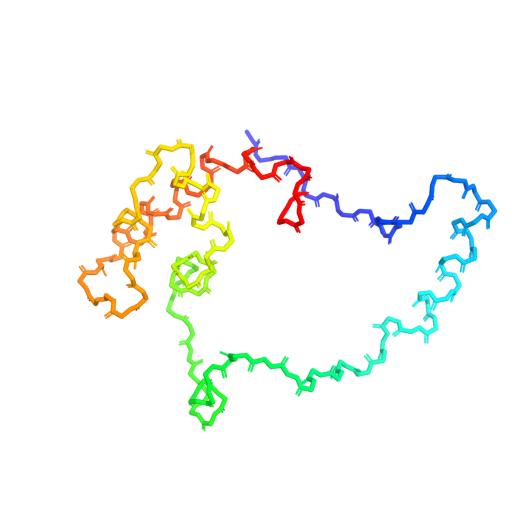8 THR A N 1
ATOM 699 C CA . THR A 1 88 ? 6.210 -1.655 -22.002 1.00 87.50 88 THR A CA 1
ATOM 700 C C . THR A 1 88 ? 7.502 -2.377 -22.410 1.00 87.50 88 THR A C 1
ATOM 702 O O . THR A 1 88 ? 7.449 -3.554 -22.742 1.00 87.50 88 THR A O 1
ATOM 705 N N . ASP A 1 89 ? 8.662 -1.720 -22.361 1.00 92.50 89 ASP A N 1
ATOM 706 C CA . ASP A 1 89 ? 9.971 -2.234 -22.809 1.00 92.50 89 ASP A CA 1
ATOM 707 C C . ASP A 1 89 ? 10.799 -2.926 -21.707 1.00 92.50 89 ASP A C 1
ATOM 709 O O . ASP A 1 89 ? 11.917 -3.358 -21.968 1.00 92.50 89 ASP A O 1
ATOM 713 N N . MET A 1 90 ? 10.273 -3.058 -20.484 1.00 94.31 90 MET A N 1
ATOM 714 C CA . MET A 1 90 ? 10.966 -3.733 -19.378 1.00 94.31 90 MET A CA 1
ATOM 715 C C . MET A 1 90 ? 10.999 -5.251 -19.586 1.00 94.31 90 MET A C 1
ATOM 717 O O . MET A 1 90 ? 9.954 -5.906 -19.557 1.00 94.31 90 MET A O 1
ATOM 721 N N . THR A 1 91 ? 12.193 -5.827 -19.709 1.00 96.56 91 THR A N 1
ATOM 722 C CA . THR A 1 91 ? 12.374 -7.286 -19.727 1.00 96.56 91 THR A CA 1
ATOM 723 C C . THR A 1 91 ? 12.191 -7.891 -18.329 1.00 96.56 91 THR A C 1
ATOM 725 O O . THR A 1 91 ? 12.160 -7.185 -17.317 1.00 96.56 91 THR A O 1
ATOM 728 N N . GLU A 1 92 ? 12.101 -9.220 -18.216 1.00 96.38 92 GLU A N 1
ATOM 729 C CA . GLU A 1 92 ? 12.081 -9.888 -16.903 1.00 96.38 92 GLU A CA 1
ATOM 730 C C . GLU A 1 92 ? 13.349 -9.572 -16.084 1.00 96.38 92 GLU A C 1
ATOM 732 O O . GLU A 1 92 ? 13.276 -9.340 -14.874 1.00 96.38 92 GLU A O 1
ATOM 737 N N . ALA A 1 93 ? 14.510 -9.511 -16.747 1.00 98.06 93 ALA A N 1
ATOM 738 C CA . ALA A 1 93 ? 15.776 -9.155 -16.114 1.00 98.06 93 ALA A CA 1
ATOM 739 C C . ALA A 1 93 ? 15.735 -7.732 -15.537 1.00 98.06 93 ALA A C 1
ATOM 741 O O . ALA A 1 93 ? 16.140 -7.536 -14.388 1.00 98.06 93 ALA A O 1
ATOM 742 N N . ASP A 1 94 ? 15.169 -6.777 -16.280 1.00 97.69 94 ASP A N 1
ATOM 743 C CA . ASP A 1 94 ? 15.002 -5.400 -15.809 1.00 97.69 94 ASP A CA 1
ATOM 744 C C . ASP A 1 94 ? 14.044 -5.336 -14.613 1.00 97.69 94 ASP A C 1
ATOM 746 O O . ASP A 1 94 ? 14.339 -4.683 -13.613 1.00 97.69 94 ASP A O 1
ATOM 750 N N . ASN A 1 95 ? 12.923 -6.069 -14.653 1.00 97.75 95 ASN A N 1
ATOM 751 C CA . ASN A 1 95 ? 11.972 -6.116 -13.537 1.00 97.75 95 ASN A CA 1
ATOM 752 C C . ASN A 1 95 ? 12.618 -6.685 -12.263 1.00 97.75 95 ASN A C 1
ATOM 754 O O . ASN A 1 95 ? 12.388 -6.166 -11.169 1.00 97.75 95 ASN A O 1
ATOM 758 N N . ARG A 1 96 ? 13.457 -7.722 -12.385 1.00 98.38 96 ARG A N 1
ATOM 759 C CA . ARG A 1 96 ? 14.220 -8.280 -11.254 1.00 98.38 96 ARG A CA 1
ATOM 760 C C . ARG A 1 96 ? 15.295 -7.318 -10.750 1.00 98.38 96 ARG A C 1
ATOM 762 O O . ARG A 1 96 ? 15.537 -7.277 -9.545 1.00 98.38 96 ARG A O 1
ATOM 769 N N . ALA A 1 97 ? 15.940 -6.562 -11.639 1.00 98.56 97 ALA A N 1
ATOM 770 C CA . ALA A 1 97 ? 16.903 -5.534 -11.257 1.00 98.56 97 ALA A CA 1
ATOM 771 C C . ALA A 1 97 ? 16.224 -4.401 -10.470 1.00 98.56 97 ALA A C 1
ATOM 773 O O . ALA A 1 97 ? 16.699 -4.055 -9.391 1.00 98.56 97 ALA A O 1
ATOM 774 N N . ALA A 1 98 ? 15.068 -3.919 -10.934 1.00 98.38 98 ALA A N 1
ATOM 775 C CA . ALA A 1 98 ? 14.250 -2.931 -10.228 1.00 98.38 98 ALA A CA 1
ATOM 776 C C . ALA A 1 98 ? 13.842 -3.410 -8.823 1.00 98.38 98 ALA A C 1
ATOM 778 O O . ALA A 1 98 ? 13.995 -2.684 -7.841 1.00 98.38 98 ALA A O 1
ATOM 779 N N . TRP A 1 99 ? 13.383 -4.662 -8.704 1.00 98.50 99 TRP A N 1
ATOM 780 C CA . TRP A 1 99 ? 13.030 -5.249 -7.407 1.00 98.50 99 TRP A CA 1
ATOM 781 C C . TRP A 1 99 ? 14.233 -5.335 -6.463 1.00 98.50 99 TRP A C 1
ATOM 783 O O . TRP A 1 99 ? 14.112 -5.069 -5.269 1.00 98.50 99 TRP A O 1
ATOM 793 N N . ARG A 1 100 ? 15.412 -5.678 -6.997 1.00 98.62 100 ARG A N 1
ATOM 794 C CA . ARG A 1 100 ? 16.653 -5.719 -6.219 1.00 98.62 100 ARG A CA 1
ATOM 795 C C . ARG A 1 100 ? 17.024 -4.340 -5.682 1.00 98.62 100 ARG A C 1
ATOM 797 O O . ARG A 1 100 ? 17.329 -4.255 -4.499 1.00 98.62 100 ARG A O 1
ATOM 804 N N . ILE A 1 101 ? 16.919 -3.292 -6.500 1.00 98.56 101 ILE A N 1
ATOM 805 C CA . ILE A 1 101 ? 17.148 -1.906 -6.065 1.00 98.56 101 ILE A CA 1
ATOM 806 C C . ILE A 1 101 ? 16.212 -1.560 -4.900 1.00 98.56 101 ILE A C 1
ATOM 808 O O . ILE A 1 101 ? 16.666 -1.100 -3.857 1.00 98.56 101 ILE A O 1
ATOM 812 N N . PHE A 1 102 ? 14.915 -1.861 -5.018 1.00 98.31 102 PHE A N 1
ATOM 813 C CA . PHE A 1 102 ? 13.971 -1.657 -3.915 1.00 98.31 102 PHE A CA 1
ATOM 814 C C . PHE A 1 102 ? 14.390 -2.398 -2.630 1.00 98.31 102 PHE A C 1
ATOM 816 O O . PHE A 1 102 ? 14.355 -1.816 -1.546 1.00 98.31 102 PHE A O 1
ATOM 823 N N . CYS A 1 103 ? 14.829 -3.657 -2.732 1.00 97.50 103 CYS A N 1
ATOM 824 C CA . CYS A 1 103 ? 15.312 -4.419 -1.579 1.00 97.50 103 CYS A CA 1
ATOM 825 C C . CYS A 1 103 ? 16.601 -3.846 -0.964 1.00 97.50 103 CYS A C 1
ATOM 827 O O . CYS A 1 103 ? 16.738 -3.847 0.259 1.00 97.50 103 CYS A O 1
ATOM 829 N N . GLU A 1 104 ? 17.539 -3.371 -1.785 1.00 97.81 104 GLU A N 1
ATOM 830 C CA . GLU A 1 104 ? 18.795 -2.747 -1.340 1.00 97.81 104 GLU A CA 1
ATOM 831 C C . GLU A 1 104 ? 18.536 -1.436 -0.583 1.00 97.81 10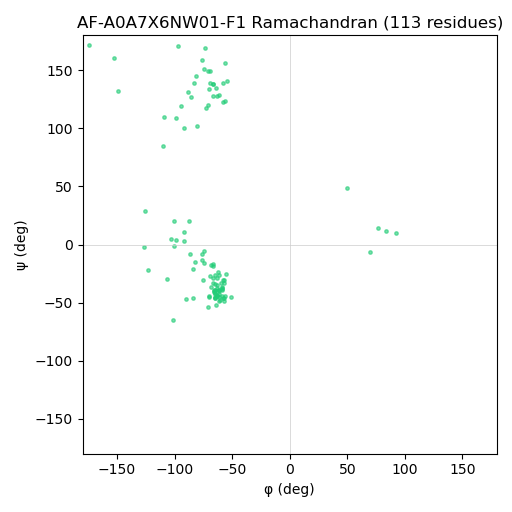4 GLU A C 1
ATOM 833 O O . GLU A 1 104 ? 19.199 -1.160 0.414 1.00 97.81 104 GLU A O 1
ATOM 838 N N . HIS A 1 105 ? 17.501 -0.698 -0.985 1.00 97.88 105 HIS A N 1
ATOM 839 C CA . HIS A 1 105 ? 17.054 0.549 -0.361 1.00 97.88 105 HIS A CA 1
ATOM 840 C C . HIS A 1 105 ? 15.983 0.358 0.723 1.00 97.88 105 HIS A C 1
ATOM 842 O O . HIS A 1 105 ? 15.383 1.325 1.193 1.00 97.88 105 HIS A O 1
ATOM 848 N N . TRP A 1 106 ? 15.713 -0.874 1.170 1.00 96.12 106 TRP A N 1
ATOM 849 C CA . TRP A 1 106 ? 14.610 -1.131 2.103 1.00 96.12 106 TRP A CA 1
ATOM 850 C C . TRP A 1 106 ? 14.722 -0.320 3.408 1.00 96.12 106 TRP A C 1
ATOM 852 O O . TRP A 1 106 ? 13.711 0.025 4.022 1.00 96.12 106 TRP A O 1
ATOM 862 N N . SER A 1 107 ? 15.941 -0.003 3.863 1.00 96.06 107 SER A N 1
ATOM 863 C CA . SER A 1 107 ? 16.201 0.841 5.044 1.00 96.06 107 SER A CA 1
ATOM 864 C C . SER A 1 107 ? 15.743 2.288 4.907 1.00 96.06 107 SER A C 1
ATOM 866 O O . SER A 1 107 ? 15.422 2.893 5.929 1.00 96.06 107 SER A O 1
ATOM 868 N N . ASP A 1 108 ? 15.663 2.820 3.690 1.00 97.69 108 ASP A N 1
ATOM 869 C CA . ASP A 1 108 ? 15.300 4.221 3.436 1.00 97.69 108 ASP A CA 1
ATOM 870 C C . ASP A 1 108 ? 13.846 4.509 3.832 1.00 97.69 108 ASP A C 1
ATOM 872 O O . ASP A 1 108 ? 13.456 5.654 4.049 1.00 97.69 108 ASP A O 1
ATOM 876 N N . PHE A 1 109 ? 13.045 3.451 3.969 1.00 97.50 109 PHE A N 1
ATOM 877 C CA . PHE A 1 109 ? 11.652 3.520 4.384 1.00 97.50 109 PHE A CA 1
ATOM 878 C C . PHE A 1 109 ? 11.454 3.511 5.902 1.00 97.50 109 PHE A C 1
ATOM 880 O O . PHE A 1 109 ? 10.326 3.717 6.332 1.00 97.50 109 PHE A O 1
ATOM 887 N N . ASN A 1 110 ? 12.487 3.275 6.719 1.00 95.56 110 ASN A N 1
ATOM 888 C CA . ASN A 1 110 ? 12.331 3.153 8.172 1.00 95.56 110 ASN A CA 1
ATOM 889 C C . ASN A 1 110 ? 11.671 4.393 8.799 1.00 95.56 110 ASN A C 1
ATOM 891 O O . ASN A 1 110 ? 12.198 5.502 8.705 1.00 95.56 110 ASN A O 1
ATOM 895 N N . GLY A 1 111 ? 10.563 4.183 9.513 1.00 95.00 111 GLY A N 1
ATOM 896 C CA . GLY A 1 111 ? 9.830 5.253 10.193 1.00 95.00 111 GLY A CA 1
ATOM 897 C C . GLY A 1 111 ? 8.858 5.995 9.275 1.00 95.00 111 GLY A C 1
ATOM 898 O O . GLY A 1 111 ? 8.332 7.042 9.655 1.00 95.00 111 GLY A O 1
ATOM 899 N N . THR A 1 112 ? 8.609 5.466 8.077 1.00 96.75 112 THR A N 1
ATOM 900 C CA . THR A 1 112 ? 7.581 5.972 7.163 1.00 96.75 112 THR A CA 1
ATOM 901 C C . THR A 1 112 ? 6.303 5.145 7.307 1.00 96.75 112 THR A C 1
ATOM 903 O O . THR A 1 112 ? 6.282 4.090 7.928 1.00 96.75 112 THR A O 1
ATOM 906 N N . ALA A 1 113 ? 5.206 5.579 6.686 1.00 95.44 113 ALA A N 1
ATOM 907 C CA . ALA A 1 113 ? 4.004 4.745 6.614 1.00 95.44 113 ALA A CA 1
ATOM 908 C C . ALA A 1 113 ? 4.199 3.476 5.753 1.00 95.44 113 ALA A C 1
ATOM 910 O O . ALA A 1 113 ? 3.392 2.555 5.846 1.00 95.44 113 ALA A O 1
ATOM 911 N N . MET A 1 114 ? 5.248 3.427 4.920 1.00 94.75 114 MET A N 1
ATOM 912 C CA . MET A 1 114 ? 5.580 2.262 4.096 1.00 94.75 114 MET A CA 1
ATOM 913 C C . MET A 1 114 ? 6.408 1.208 4.855 1.00 94.75 114 MET A C 1
ATOM 915 O O . MET A 1 114 ? 6.422 0.052 4.428 1.00 94.75 114 MET A O 1
ATOM 919 N N . ARG A 1 115 ? 7.090 1.587 5.952 1.00 86.50 115 ARG A N 1
ATOM 920 C CA . ARG A 1 115 ? 7.882 0.695 6.816 1.00 86.50 115 ARG A CA 1
ATOM 921 C C . ARG A 1 115 ? 8.110 1.274 8.216 1.00 86.50 115 ARG A C 1
ATOM 923 O O . ARG A 1 115 ? 7.853 0.518 9.177 1.00 86.50 115 ARG A O 1
#

Nearest PDB structures (foldseek):
  2q01-assembly1_A  TM=9.352E-01  e=7.029E-06  Caulobacter vibrioides CB15

Sequence (115 aa):
MASLLTLHDDRLFPVDEAVRQIARRIYAETRDLPIISPHGHVPPAWLSENLSFDNPTRLLLTPDHYINRILHANGVELSQLGVPVTRTDMTEADNRAAWRIFCEHWSDFNGTAMR

pLDDT: mean 95.87, std 5.43, range [53.34, 98.62]

Radius of gyration: 18.41 Å; Cα contacts (8 Å, |Δi|>4): 72; chains: 1; bounding box: 37×25×53 Å

Solvent-accessible surface area (backbone atoms only — not comparable to full-atom values): 7430 Å² total; per-residue (Å²): 130,86,76,86,90,79,80,63,91,67,64,94,52,62,87,53,64,74,59,28,55,53,52,50,54,56,43,70,77,47,73,84,57,83,88,83,75,94,74,84,84,77,66,65,61,48,68,79,67,64,58,82,80,90,48,65,35,73,67,64,42,27,67,33,64,72,61,49,49,55,45,40,76,72,73,43,59,55,69,58,46,50,42,59,68,88,61,79,86,74,48,74,68,49,41,53,50,26,45,47,52,53,62,75,48,53,71,81,35,65,85,44,99,88,79

Secondary structure (DSSP, 8-state):
-PPP----TTTT--SSHHHHHHHHHHHHHHTTSPP---S----HHHHHTTPPP--HIIIIITT-HHHHHHHHHTT--GGGGT-STT-----HHHHHHHHHHHHHTGGGGTTSTT-